Protein AF-A0A937BB38-F1 (afdb_monomer_lite)

Foldseek 3Di:
DPLDKWKWWADVVVTDIWTFPDWDDPDPVDIDTHTDCPPPDFAFTKIWIAHSVRDIDIDGSPDGDHPDKDFDKDKDKDWPDFDPPDQFDKTKIKIKMWGQMQDKDFFWKKKKAFPQFWFKAQDPVCSVVVVGGNIDIDTDDQPPDDPRIQHNGGMDMGMMITTRDDPGDIDMDTD

Structure (mmCIF, N/CA/C/O backbone):
data_AF-A0A937BB38-F1
#
_entry.id   AF-A0A937BB38-F1
#
loop_
_atom_site.group_PDB
_atom_site.id
_atom_site.type_symbol
_atom_site.label_atom_id
_atom_site.label_alt_id
_atom_site.label_comp_id
_atom_site.label_asym_id
_atom_site.label_entity_id
_atom_site.label_seq_id
_atom_site.pdbx_PDB_ins_code
_atom_site.Cartn_x
_atom_site.Cartn_y
_atom_site.Cartn_z
_atom_site.occupancy
_atom_site.B_iso_or_equiv
_atom_site.auth_seq_id
_atom_site.auth_comp_id
_atom_site.auth_asym_id
_atom_site.auth_atom_id
_atom_site.pdbx_PDB_model_num
ATOM 1 N N . MET A 1 1 ? -16.062 25.984 21.891 1.00 43.47 1 MET A N 1
ATOM 2 C CA . MET A 1 1 ? -16.572 24.619 21.664 1.00 43.47 1 MET A CA 1
ATOM 3 C C . MET A 1 1 ? -15.852 24.127 20.432 1.00 43.47 1 MET A C 1
ATOM 5 O O . MET A 1 1 ? -15.919 24.821 19.424 1.00 43.47 1 MET A O 1
ATOM 9 N N . ASP A 1 2 ? -15.063 23.063 20.556 1.00 46.78 2 ASP A N 1
ATOM 10 C CA . ASP A 1 2 ? -14.335 22.497 19.417 1.00 46.78 2 ASP A CA 1
ATOM 11 C C . ASP A 1 2 ? -15.352 21.964 18.415 1.00 46.78 2 ASP A C 1
ATOM 13 O O . ASP A 1 2 ? -16.046 20.989 18.683 1.00 46.78 2 ASP A O 1
ATOM 17 N N . ASN A 1 3 ? -15.466 22.651 17.284 1.00 53.75 3 ASN A N 1
ATOM 18 C CA . ASN A 1 3 ? -16.461 22.405 16.246 1.00 53.75 3 ASN A CA 1
ATOM 19 C C . ASN A 1 3 ? -15.936 21.395 15.211 1.00 53.75 3 ASN A C 1
ATOM 21 O O . ASN A 1 3 ? -16.154 21.548 14.011 1.00 53.75 3 ASN A O 1
ATOM 25 N N . THR A 1 4 ? -15.155 20.421 15.674 1.00 65.25 4 THR A N 1
ATOM 26 C CA . THR A 1 4 ? -14.372 19.528 14.819 1.00 65.25 4 THR A CA 1
ATOM 27 C C . THR A 1 4 ? -15.018 18.157 14.809 1.00 65.25 4 THR A C 1
ATOM 29 O O . THR A 1 4 ? -15.308 17.609 15.873 1.00 65.25 4 THR A O 1
ATOM 32 N N . GLU A 1 5 ? -15.230 17.603 13.619 1.00 74.25 5 GLU A N 1
ATOM 33 C CA . GLU A 1 5 ? -15.645 16.212 13.464 1.00 74.25 5 GLU A CA 1
ATOM 34 C C . GLU A 1 5 ? -14.581 15.291 14.069 1.00 74.25 5 GLU A C 1
ATOM 36 O O . GLU A 1 5 ? -13.379 15.525 13.915 1.00 74.25 5 GLU A O 1
ATOM 41 N N . ARG A 1 6 ? -15.016 14.271 14.808 1.00 84.75 6 ARG A N 1
ATOM 42 C CA . ARG A 1 6 ? -14.120 13.327 15.483 1.00 84.75 6 ARG A CA 1
ATOM 43 C C . ARG A 1 6 ? -14.592 11.908 15.236 1.00 84.75 6 ARG A C 1
ATOM 45 O O . ARG A 1 6 ? -15.772 11.603 15.391 1.00 84.75 6 ARG A O 1
ATOM 52 N N . PHE A 1 7 ? -13.643 11.041 14.919 1.00 88.94 7 PHE A N 1
ATOM 53 C CA . PHE A 1 7 ? -13.845 9.602 14.836 1.00 88.94 7 PHE A CA 1
ATOM 54 C C . PHE A 1 7 ? -13.103 8.954 15.999 1.00 88.94 7 PHE A C 1
ATOM 56 O O . PHE A 1 7 ? -11.968 9.337 16.297 1.00 88.94 7 PHE A O 1
ATOM 63 N N . ARG A 1 8 ? -13.744 8.004 16.679 1.00 91.19 8 ARG A N 1
ATOM 64 C CA . ARG A 1 8 ? -13.131 7.279 17.794 1.00 91.19 8 ARG A CA 1
ATOM 65 C C . ARG A 1 8 ? -13.536 5.812 17.823 1.00 91.19 8 ARG A C 1
ATOM 67 O O . ARG A 1 8 ? -14.679 5.472 17.522 1.00 91.19 8 ARG A O 1
ATOM 74 N N . LEU A 1 9 ? -12.604 4.969 18.246 1.00 90.44 9 LEU A N 1
ATOM 75 C CA . LEU A 1 9 ? -12.871 3.608 18.692 1.00 90.44 9 LEU A CA 1
ATOM 76 C C . LEU A 1 9 ? -13.196 3.643 20.184 1.00 90.44 9 LEU A C 1
ATOM 78 O O . LEU A 1 9 ? -12.488 4.293 20.956 1.00 90.44 9 LEU A O 1
ATOM 82 N N . ARG A 1 10 ? -14.261 2.955 20.594 1.00 90.62 10 ARG A N 1
ATOM 83 C CA . ARG A 1 10 ? -14.717 2.912 21.985 1.00 90.62 10 ARG A CA 1
ATOM 84 C C . ARG A 1 10 ? -15.025 1.490 22.429 1.00 90.62 10 ARG A C 1
ATOM 86 O O . ARG A 1 10 ? -15.700 0.741 21.733 1.00 90.62 10 ARG A O 1
ATOM 93 N N . GLN A 1 11 ? -14.612 1.157 23.641 1.00 87.38 11 GLN A N 1
ATOM 94 C CA . GLN A 1 11 ? -15.056 -0.024 24.371 1.00 87.38 11 GLN A CA 1
ATOM 95 C C . GLN A 1 11 ? -15.575 0.416 25.738 1.00 87.38 11 GLN A C 1
ATOM 97 O O . GLN A 1 11 ? -15.036 1.341 26.337 1.00 87.38 11 GLN A O 1
ATOM 102 N N . ASN A 1 12 ? -16.645 -0.215 26.225 1.00 80.56 12 ASN A N 1
ATOM 103 C CA . ASN A 1 12 ? -17.271 0.170 27.495 1.00 80.56 12 ASN A CA 1
ATOM 104 C C . ASN A 1 12 ? -16.782 -0.650 28.696 1.00 80.56 12 ASN A C 1
ATOM 106 O O . ASN A 1 12 ? -17.014 -0.247 29.834 1.00 80.56 12 ASN A O 1
ATOM 110 N N . ASN A 1 13 ? -16.154 -1.804 28.466 1.00 76.56 13 ASN A N 1
ATOM 111 C CA . ASN A 1 13 ? -15.680 -2.684 29.529 1.00 76.56 13 ASN A CA 1
ATOM 112 C C . ASN A 1 13 ? -14.491 -3.549 29.054 1.00 76.56 13 ASN A C 1
ATOM 114 O O . ASN A 1 13 ? -14.739 -4.565 28.408 1.00 76.56 13 ASN A O 1
ATOM 118 N N . PRO A 1 14 ? -13.233 -3.187 29.372 1.00 80.69 14 PRO A N 1
ATOM 119 C CA . PRO A 1 14 ? -12.815 -1.963 30.065 1.00 80.69 14 PRO A CA 1
ATOM 120 C C . PRO A 1 14 ? -13.163 -0.696 29.263 1.00 80.69 14 PRO A C 1
ATOM 122 O O . PRO A 1 14 ? -13.355 -0.759 28.050 1.00 80.69 14 PRO A O 1
ATOM 125 N N . TRP A 1 15 ? -13.282 0.457 29.935 1.00 83.69 15 TRP A N 1
ATOM 126 C CA . TRP A 1 15 ? -13.473 1.726 29.226 1.00 83.69 15 TRP A CA 1
ATOM 127 C C . TRP A 1 15 ? -12.192 2.086 28.474 1.00 83.69 15 TRP A C 1
ATOM 129 O O . TRP A 1 15 ? -11.174 2.397 29.096 1.00 83.69 15 TRP A O 1
ATOM 139 N N . VAL A 1 16 ? -12.255 2.046 27.147 1.00 86.44 16 VAL A N 1
ATOM 140 C CA . VAL A 1 16 ? -11.153 2.400 26.250 1.00 86.44 16 VAL A CA 1
ATOM 141 C C . VAL A 1 16 ? -11.694 3.344 25.192 1.00 86.44 16 VAL A C 1
ATOM 143 O O . VAL A 1 16 ? -12.745 3.091 24.608 1.00 86.44 16 VAL A O 1
ATOM 146 N N . GLU A 1 17 ? -10.970 4.429 24.943 1.00 88.88 17 GLU A N 1
ATOM 147 C CA . GLU A 1 17 ? -11.262 5.383 23.879 1.00 88.88 17 GLU A CA 1
ATOM 148 C C . GLU A 1 17 ? -9.974 5.667 23.106 1.00 88.88 17 GLU A C 1
ATOM 150 O O . GLU A 1 17 ? -8.963 6.049 23.698 1.00 88.88 17 GLU A O 1
ATOM 155 N N . ARG A 1 18 ? -10.016 5.494 21.783 1.00 91.00 18 ARG A N 1
ATOM 156 C CA . ARG A 1 18 ? -8.930 5.862 20.873 1.00 91.00 18 ARG A CA 1
ATOM 157 C C . ARG A 1 18 ? -9.472 6.807 19.813 1.00 91.00 18 ARG A C 1
ATOM 159 O O . ARG A 1 18 ? -10.348 6.436 19.040 1.00 91.00 18 ARG A O 1
ATOM 166 N N . ILE A 1 19 ? -8.967 8.035 19.793 1.00 90.25 19 ILE A N 1
ATOM 167 C CA . ILE A 1 19 ? -9.325 9.040 18.785 1.00 90.25 19 ILE A CA 1
ATOM 168 C C . ILE A 1 19 ? -8.483 8.786 17.531 1.00 90.25 19 ILE A C 1
ATOM 170 O O . ILE A 1 19 ? -7.329 8.378 17.648 1.00 90.25 19 ILE A O 1
ATOM 174 N N . ALA A 1 20 ? -9.060 9.016 16.351 1.00 89.25 20 ALA A N 1
ATOM 175 C CA . ALA A 1 20 ? -8.328 8.951 15.091 1.00 89.25 20 ALA A CA 1
ATOM 176 C C . ALA A 1 20 ? -7.153 9.940 15.095 1.00 89.25 20 ALA A C 1
ATOM 178 O O . ALA A 1 20 ? -7.322 11.111 15.444 1.00 89.25 20 ALA A O 1
ATOM 179 N N . GLU A 1 21 ? -5.977 9.469 14.693 1.00 87.25 21 GLU A N 1
ATOM 180 C CA . GLU A 1 21 ? -4.773 10.289 14.557 1.00 87.25 21 GLU A CA 1
ATOM 181 C C . GLU A 1 21 ? -4.857 11.172 13.310 1.00 87.25 21 GLU A C 1
ATOM 183 O O . GLU A 1 21 ? -4.502 12.351 13.341 1.00 87.25 21 GLU A O 1
ATOM 188 N N . GLN A 1 22 ? -5.378 10.612 12.217 1.00 83.69 22 GLN A N 1
ATOM 189 C CA . GLN A 1 22 ? -5.527 11.307 10.945 1.00 83.69 22 GLN A CA 1
ATOM 190 C C . GLN A 1 22 ? -6.940 11.123 10.405 1.00 83.69 22 GLN A C 1
ATOM 192 O O . GLN A 1 22 ? -7.501 10.029 10.452 1.00 83.69 22 GLN A O 1
ATOM 197 N N . VAL A 1 23 ? -7.521 12.204 9.882 1.00 85.75 23 VAL A N 1
ATOM 198 C CA . VAL A 1 23 ? -8.850 12.196 9.265 1.00 85.75 23 VAL A CA 1
ATOM 199 C C . VAL A 1 23 ? -8.771 12.908 7.921 1.00 85.75 23 VAL A C 1
ATOM 201 O O . VAL A 1 23 ? -8.484 14.103 7.857 1.00 85.75 23 VAL A O 1
ATOM 204 N N . PHE A 1 24 ? -9.052 12.175 6.846 1.00 83.12 24 PHE A N 1
ATOM 205 C CA . PHE A 1 24 ? -9.101 12.689 5.483 1.00 83.12 24 PHE A CA 1
ATOM 206 C C . PHE A 1 24 ? -10.540 12.676 4.976 1.00 83.12 24 PHE A C 1
ATOM 208 O O . PHE A 1 24 ? -11.097 11.622 4.662 1.00 83.12 24 PHE A O 1
ATOM 215 N N . VAL A 1 25 ? -11.137 13.861 4.868 1.00 82.69 25 VAL A N 1
ATOM 216 C CA . VAL A 1 25 ? -12.458 14.051 4.259 1.00 82.69 25 VAL A CA 1
ATOM 217 C C . VAL A 1 25 ? -12.264 14.293 2.766 1.00 82.69 25 VAL A C 1
ATOM 219 O O . VAL A 1 25 ? -11.747 15.334 2.365 1.00 82.69 25 VAL A O 1
ATOM 222 N N . PHE A 1 26 ? -12.659 13.327 1.938 1.00 77.56 26 PHE A N 1
ATOM 223 C CA . PHE A 1 26 ? -12.536 13.435 0.481 1.00 77.56 26 PHE A CA 1
ATOM 224 C C . PHE A 1 26 ? -13.764 14.094 -0.148 1.00 77.56 26 PHE A C 1
ATOM 226 O O . PHE A 1 26 ? -13.637 14.905 -1.064 1.00 77.56 26 PHE A O 1
ATOM 233 N N . ASN A 1 27 ? -14.961 13.730 0.317 1.00 80.25 27 ASN A N 1
ATOM 234 C CA . ASN A 1 27 ? -16.233 14.314 -0.106 1.00 80.25 27 ASN A CA 1
ATOM 235 C C . ASN A 1 27 ? -17.319 14.056 0.955 1.00 80.25 27 ASN A C 1
ATOM 237 O O . ASN A 1 27 ? -17.063 13.399 1.960 1.00 80.25 27 ASN A O 1
ATOM 241 N N . GLU A 1 28 ? -18.543 14.535 0.713 1.00 79.56 28 GLU A N 1
ATOM 242 C CA . GLU A 1 28 ? -19.687 14.390 1.634 1.00 79.56 28 GLU A CA 1
ATOM 243 C C . GLU A 1 28 ? -20.067 12.928 1.955 1.00 79.56 28 GLU A C 1
ATOM 245 O O . GLU A 1 28 ? -20.775 12.679 2.927 1.00 79.56 28 GLU A O 1
ATOM 250 N N . ASN A 1 29 ? -19.588 11.961 1.164 1.00 83.31 29 ASN A N 1
ATOM 251 C CA . ASN A 1 29 ? -19.894 10.536 1.289 1.00 83.31 29 ASN A CA 1
ATOM 252 C C . ASN A 1 29 ? -18.677 9.670 1.662 1.00 83.31 29 ASN A C 1
ATOM 254 O O . ASN A 1 29 ? -18.836 8.459 1.817 1.00 83.31 29 ASN A O 1
ATOM 258 N N . LEU A 1 30 ? -17.468 10.238 1.764 1.00 81.62 30 LEU A N 1
ATOM 259 C CA . LEU A 1 30 ? -16.236 9.474 1.963 1.00 81.62 30 LEU A CA 1
ATOM 260 C C . LEU A 1 30 ? -15.282 10.188 2.919 1.00 81.62 30 LEU A C 1
ATOM 262 O O . LEU A 1 30 ? -14.746 11.259 2.615 1.00 81.62 30 LEU A O 1
ATOM 266 N N . VAL A 1 31 ? -15.021 9.522 4.041 1.00 84.38 31 VAL A N 1
ATOM 267 C CA . VAL A 1 31 ? -14.030 9.923 5.037 1.00 84.38 31 VAL A CA 1
ATOM 268 C C . VAL A 1 31 ? -13.161 8.721 5.376 1.00 84.38 31 VAL A C 1
ATOM 270 O O . VAL A 1 31 ? -13.681 7.632 5.616 1.00 84.38 31 VAL A O 1
ATOM 273 N N . TYR A 1 32 ? -11.849 8.932 5.422 1.00 84.69 32 TYR A N 1
ATOM 274 C CA . TYR A 1 32 ? -10.903 7.982 5.996 1.00 84.69 32 TYR A CA 1
ATOM 275 C C . TYR A 1 32 ? -10.460 8.484 7.363 1.00 84.69 32 TYR A C 1
ATOM 277 O O . TYR A 1 32 ? -10.103 9.652 7.506 1.00 84.69 32 TYR A O 1
ATOM 285 N N . ALA A 1 33 ? -10.486 7.600 8.352 1.00 88.19 33 ALA A N 1
ATOM 286 C CA . ALA A 1 33 ? -9.968 7.851 9.684 1.00 88.19 33 ALA A CA 1
ATOM 287 C C . ALA A 1 33 ? -8.929 6.774 10.002 1.00 88.19 33 ALA A C 1
ATOM 289 O O . ALA A 1 33 ? -9.243 5.585 9.943 1.00 88.19 33 ALA A O 1
ATOM 290 N N . THR A 1 34 ? -7.712 7.203 10.316 1.00 87.50 34 THR A N 1
ATOM 291 C CA . THR A 1 34 ? -6.600 6.331 10.697 1.00 87.50 34 THR A CA 1
ATOM 292 C C . THR A 1 34 ? -6.458 6.358 12.210 1.00 87.50 34 THR A C 1
ATOM 294 O O . THR A 1 34 ? -6.454 7.432 12.818 1.00 87.50 34 THR A O 1
ATOM 297 N N . PHE A 1 35 ? -6.357 5.183 12.822 1.00 87.62 35 PHE A N 1
ATOM 298 C CA . PHE A 1 35 ? -6.196 5.020 14.261 1.00 87.62 35 PHE A CA 1
ATOM 299 C C . PHE A 1 35 ? -4.863 4.340 14.538 1.00 87.62 35 PHE A C 1
ATOM 301 O O . PHE A 1 35 ? -4.602 3.282 13.975 1.00 87.62 35 PHE A O 1
ATOM 308 N N . ASP A 1 36 ? -4.074 4.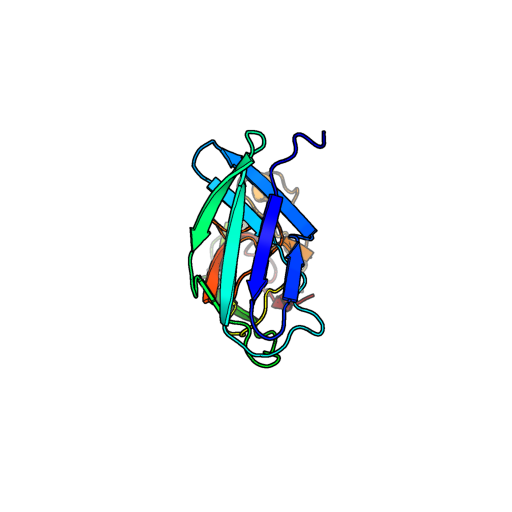902 15.449 1.00 86.31 36 ASP A N 1
ATOM 309 C CA . ASP A 1 36 ? -2.950 4.182 16.036 1.00 86.31 36 ASP A CA 1
ATOM 310 C C . ASP A 1 36 ? -3.487 3.137 17.028 1.00 86.31 36 ASP A C 1
ATOM 312 O O . ASP A 1 36 ? -4.107 3.468 18.050 1.00 86.31 36 ASP A O 1
ATOM 316 N N . LEU A 1 37 ? -3.289 1.866 16.681 1.00 85.44 37 LEU A N 1
ATOM 317 C CA . LEU A 1 37 ? -3.725 0.713 17.468 1.00 85.44 37 LEU A CA 1
ATOM 318 C C . LEU A 1 37 ? -2.632 0.192 18.404 1.00 85.44 37 LEU A C 1
ATOM 320 O O . LEU A 1 37 ? -2.851 -0.812 19.084 1.00 85.44 37 LEU A O 1
ATOM 324 N N . THR A 1 38 ? -1.479 0.862 18.474 1.00 81.75 38 THR A N 1
ATOM 325 C CA . THR A 1 38 ? -0.388 0.473 19.369 1.00 81.75 38 THR A CA 1
ATOM 326 C C . THR A 1 38 ? -0.897 0.377 20.812 1.00 81.75 38 THR A C 1
ATOM 328 O O . THR A 1 38 ? -1.656 1.227 21.298 1.00 81.75 38 THR A O 1
ATOM 331 N N . ASP A 1 39 ? -0.522 -0.715 21.483 1.00 82.31 39 ASP A N 1
ATOM 332 C CA . ASP A 1 39 ? -0.930 -1.071 22.849 1.00 82.31 39 ASP A CA 1
ATOM 333 C C . ASP A 1 39 ? -2.450 -1.228 23.074 1.00 82.31 39 ASP A C 1
ATOM 335 O O . ASP A 1 39 ? -2.910 -1.277 24.220 1.00 82.31 39 ASP A O 1
ATOM 339 N N . MET A 1 40 ? -3.265 -1.311 22.015 1.00 85.81 40 MET A N 1
ATOM 340 C CA . MET A 1 40 ? -4.681 -1.655 22.160 1.00 85.81 40 MET A CA 1
ATOM 341 C C . MET A 1 40 ? -4.853 -3.156 22.395 1.00 85.81 40 MET A C 1
ATOM 343 O O . MET A 1 40 ? -4.163 -3.989 21.814 1.00 85.81 40 MET A O 1
ATOM 347 N N . ALA A 1 41 ? -5.798 -3.510 23.267 1.00 86.94 41 ALA A N 1
ATOM 348 C CA . ALA A 1 41 ? -6.112 -4.906 23.525 1.00 86.94 41 ALA A CA 1
ATOM 349 C C . ALA A 1 41 ? -6.765 -5.550 22.291 1.00 86.94 41 ALA A C 1
ATOM 351 O O . ALA A 1 41 ? -7.544 -4.918 21.578 1.00 86.94 41 ALA A O 1
ATOM 352 N N . VAL A 1 42 ? -6.471 -6.830 22.072 1.00 88.00 42 VAL A N 1
ATOM 353 C CA . VAL A 1 42 ? -7.109 -7.647 21.034 1.00 88.00 42 VAL A CA 1
ATOM 354 C C . VAL A 1 42 ? -8.563 -7.891 21.424 1.00 88.00 42 VAL A C 1
ATOM 356 O O . VAL A 1 42 ? -8.871 -8.792 22.205 1.00 88.00 42 VAL A O 1
ATOM 359 N N . ASP A 1 43 ? -9.455 -7.045 20.921 1.00 89.31 43 ASP A N 1
ATOM 360 C CA . ASP A 1 43 ? -10.887 -7.120 21.184 1.00 89.31 43 ASP A CA 1
ATOM 361 C C . ASP A 1 43 ? -11.699 -6.379 20.108 1.00 89.31 43 ASP A C 1
ATOM 363 O O . ASP A 1 43 ? -11.174 -5.821 19.139 1.00 89.31 43 ASP A O 1
ATOM 367 N N . THR A 1 44 ? -13.016 -6.391 20.271 1.00 88.94 44 THR A N 1
ATOM 368 C CA . THR A 1 44 ? -13.971 -5.693 19.421 1.00 88.94 44 THR A CA 1
ATOM 369 C C . THR A 1 44 ? -14.328 -4.334 20.022 1.00 88.94 44 THR A C 1
ATOM 371 O O . THR A 1 44 ? -14.683 -4.216 21.195 1.00 88.94 44 THR A O 1
ATOM 374 N N . TYR A 1 45 ? -14.275 -3.303 19.186 1.00 90.00 45 TYR A N 1
ATOM 375 C CA . TYR A 1 45 ? -14.529 -1.911 19.526 1.00 90.00 45 TYR A CA 1
ATOM 376 C C . TYR A 1 45 ? -15.728 -1.380 18.732 1.00 90.00 45 TYR A C 1
ATOM 378 O O . TYR A 1 45 ? -15.960 -1.741 17.574 1.00 90.00 45 TYR A O 1
ATOM 386 N N . ALA A 1 46 ? -16.500 -0.496 19.357 1.00 90.94 46 ALA A N 1
ATOM 387 C CA . ALA A 1 46 ? -17.495 0.317 18.676 1.00 90.94 46 ALA A CA 1
ATOM 388 C C . ALA A 1 46 ? -16.804 1.470 17.937 1.00 90.94 46 ALA A C 1
ATOM 390 O O . ALA A 1 46 ? -15.817 2.021 18.425 1.00 90.94 46 ALA A O 1
ATOM 391 N N . ILE A 1 47 ? -17.341 1.848 16.779 1.00 91.06 47 ILE A N 1
ATOM 392 C CA . ILE A 1 47 ? -16.898 3.032 16.039 1.00 91.06 47 ILE A CA 1
ATOM 393 C C . ILE A 1 47 ? -17.921 4.136 16.287 1.00 91.06 47 ILE A C 1
ATOM 395 O O . ILE A 1 47 ? -19.086 3.989 15.913 1.00 91.06 47 ILE A O 1
ATOM 399 N N . ASP A 1 48 ? -17.479 5.244 16.878 1.00 90.62 48 ASP A N 1
ATOM 400 C CA . ASP A 1 48 ? -18.287 6.451 17.004 1.00 90.62 48 ASP A CA 1
ATOM 401 C C . ASP A 1 48 ? -17.792 7.503 15.996 1.00 90.62 48 ASP A C 1
ATOM 403 O O . ASP A 1 48 ? -16.613 7.871 15.978 1.00 90.62 48 ASP A O 1
ATOM 407 N N . ALA A 1 49 ? -18.711 8.030 15.190 1.00 88.19 49 ALA A N 1
ATOM 408 C CA . ALA A 1 49 ? -18.506 9.204 14.351 1.00 88.19 49 ALA A CA 1
ATOM 409 C C . ALA A 1 49 ? -19.299 10.375 14.939 1.00 88.19 49 ALA A C 1
ATOM 411 O O . ALA A 1 49 ? -20.531 10.340 14.980 1.00 88.19 49 ALA A O 1
ATOM 412 N N . VAL A 1 50 ? -18.596 11.405 15.406 1.00 86.62 50 VAL A N 1
ATOM 413 C CA . VAL A 1 50 ? -19.178 12.596 16.030 1.00 86.62 50 VAL A CA 1
ATOM 414 C C . VAL A 1 50 ? -19.047 13.765 15.064 1.00 86.62 50 VAL A C 1
ATOM 416 O O . VAL A 1 50 ? -17.937 14.180 14.728 1.00 86.62 50 VAL A O 1
ATOM 419 N N . LYS A 1 51 ? -20.181 14.303 14.617 1.00 80.00 51 LYS A N 1
ATOM 420 C CA . LYS A 1 51 ? -20.223 15.502 13.775 1.00 80.00 51 LYS A CA 1
ATOM 421 C C . LYS A 1 51 ? -20.037 16.769 14.607 1.00 80.00 51 LYS A C 1
ATOM 423 O O . LYS A 1 51 ? -20.255 16.779 15.818 1.00 80.00 51 LYS A O 1
ATOM 428 N N . ALA A 1 52 ? -19.695 17.870 13.938 1.00 75.94 52 ALA A N 1
ATOM 429 C CA . ALA A 1 52 ? -19.538 19.180 14.575 1.00 75.94 52 ALA A CA 1
ATOM 430 C C . ALA A 1 52 ? -20.819 19.673 15.284 1.00 75.94 52 ALA A C 1
ATOM 432 O O . ALA A 1 52 ? -20.744 20.395 16.274 1.00 75.94 52 ALA A O 1
ATOM 433 N N . ASP A 1 53 ? -21.998 19.244 14.823 1.00 78.69 53 ASP A N 1
ATOM 434 C CA . ASP A 1 53 ? -23.297 19.537 15.446 1.00 78.69 53 ASP A CA 1
ATOM 435 C C . ASP A 1 53 ? -23.609 18.659 16.676 1.00 78.69 53 ASP A C 1
ATOM 437 O O . ASP A 1 53 ? -24.712 18.717 17.217 1.00 78.69 53 ASP A O 1
ATOM 441 N N . SER A 1 54 ? -22.636 17.866 17.143 1.00 77.44 54 SER A N 1
ATOM 442 C CA . SER A 1 54 ? -22.759 16.894 18.238 1.00 77.44 54 SER A CA 1
ATOM 443 C C . SER A 1 54 ? -23.694 15.714 17.955 1.00 77.44 54 SER A C 1
ATOM 445 O O . SER A 1 54 ? -23.979 14.929 18.863 1.00 77.44 54 SER A O 1
ATOM 447 N N . THR A 1 55 ? -24.157 15.538 16.713 1.00 83.44 55 THR A N 1
ATOM 448 C CA . THR A 1 55 ? -24.829 14.296 16.324 1.00 83.44 55 THR A CA 1
ATOM 449 C C . THR A 1 55 ? -23.813 13.161 16.230 1.00 83.44 55 THR A C 1
ATOM 451 O O . THR A 1 55 ? -22.663 13.357 15.830 1.00 83.44 55 THR A O 1
ATOM 454 N N . MET A 1 56 ? -24.230 11.962 16.645 1.00 84.06 56 MET A N 1
ATOM 455 C CA . MET A 1 56 ? -23.363 10.787 16.704 1.00 84.06 56 MET A CA 1
ATOM 456 C C . MET A 1 56 ? -23.949 9.645 15.881 1.00 84.06 56 MET A C 1
ATOM 458 O O . MET A 1 56 ? -25.112 9.281 16.056 1.00 84.06 56 MET A O 1
ATOM 462 N N . GLY A 1 57 ? -23.128 9.068 15.009 1.00 86.38 57 GLY A N 1
ATOM 463 C CA . GLY A 1 57 ? -23.353 7.748 14.432 1.00 86.38 57 GLY A CA 1
ATOM 464 C C . GLY A 1 57 ? -22.531 6.728 15.208 1.00 86.38 57 GLY A C 1
ATOM 465 O O . GLY A 1 57 ? -21.340 6.947 15.415 1.00 86.38 57 GLY A O 1
ATOM 466 N N . ILE A 1 58 ? -23.156 5.639 15.651 1.00 88.38 58 ILE A N 1
ATOM 467 C CA . ILE A 1 58 ? -22.480 4.570 16.391 1.00 88.38 58 ILE A CA 1
ATOM 468 C C . ILE A 1 58 ? -22.661 3.271 15.620 1.00 88.38 58 ILE A C 1
ATOM 470 O O . ILE A 1 58 ? -23.783 2.901 15.268 1.00 88.38 58 ILE A O 1
ATOM 474 N N . ILE A 1 59 ? -21.553 2.577 15.389 1.00 88.75 59 ILE A N 1
ATOM 475 C CA . ILE A 1 59 ? -21.542 1.207 14.892 1.00 88.75 59 ILE A CA 1
ATOM 476 C C . ILE A 1 59 ? -21.015 0.328 16.022 1.00 88.75 59 ILE A C 1
ATOM 478 O O . ILE A 1 59 ? -19.811 0.272 16.282 1.00 88.75 59 ILE A O 1
ATOM 482 N N . GLU A 1 60 ? -21.936 -0.341 16.711 1.00 87.62 60 GLU A N 1
ATOM 483 C CA . GLU A 1 60 ? -21.598 -1.324 17.739 1.00 87.62 60 GLU A CA 1
ATOM 484 C C . GLU A 1 60 ? -20.872 -2.513 17.103 1.00 87.62 60 GLU A C 1
ATOM 486 O O . GLU A 1 60 ? -21.285 -3.012 16.055 1.00 87.62 60 GLU A O 1
ATOM 491 N N . ASN A 1 61 ? -19.789 -2.966 17.740 1.00 84.94 61 ASN A N 1
ATOM 492 C CA . ASN A 1 61 ? -18.914 -4.026 17.228 1.00 84.94 61 ASN A CA 1
ATOM 493 C C . ASN A 1 61 ? -18.402 -3.789 15.791 1.00 84.94 61 ASN A C 1
ATOM 495 O O . ASN A 1 61 ? -18.232 -4.734 15.020 1.00 84.94 61 ASN A O 1
ATOM 499 N N . GLY A 1 62 ? -18.196 -2.523 15.416 1.00 84.94 62 GLY A N 1
ATOM 500 C CA . GLY A 1 62 ? -17.806 -2.134 14.059 1.00 84.94 62 GLY A CA 1
ATOM 501 C C . GLY A 1 62 ? -16.339 -2.390 13.716 1.00 84.94 62 GLY A C 1
ATOM 502 O O . GLY A 1 62 ? -15.998 -2.423 12.536 1.00 84.94 62 GLY A O 1
ATOM 503 N N . PHE A 1 63 ? -15.474 -2.568 14.716 1.00 87.56 63 PHE A N 1
ATOM 504 C CA . PHE A 1 63 ? -14.036 -2.733 14.526 1.00 87.56 63 PHE A CA 1
ATOM 505 C C . PHE A 1 63 ? -13.489 -3.859 15.398 1.00 87.56 63 PHE A C 1
ATOM 507 O O . PHE A 1 63 ? -13.928 -4.024 16.532 1.00 87.56 63 PHE A O 1
ATOM 514 N N . ARG A 1 64 ? -12.506 -4.615 14.906 1.00 88.31 64 ARG A N 1
ATOM 515 C CA . ARG A 1 64 ? -11.832 -5.656 15.687 1.00 88.31 64 ARG A CA 1
ATOM 516 C C . ARG A 1 64 ? -10.326 -5.475 15.594 1.00 88.31 64 ARG A C 1
ATOM 518 O O . ARG A 1 64 ? -9.778 -5.553 14.499 1.00 88.31 64 ARG A O 1
ATOM 525 N N . VAL A 1 65 ? -9.688 -5.290 16.743 1.00 86.25 65 VAL A N 1
ATOM 526 C CA . VAL A 1 65 ? -8.234 -5.369 16.882 1.00 86.25 65 VAL A CA 1
ATOM 527 C C . VAL A 1 65 ? -7.866 -6.849 16.954 1.00 86.25 65 VAL A C 1
ATOM 529 O O . VAL A 1 65 ? -8.502 -7.615 17.679 1.00 86.25 65 VAL A O 1
ATOM 532 N N . ILE A 1 66 ? -6.882 -7.259 16.163 1.00 85.19 66 ILE A N 1
ATOM 533 C CA . ILE A 1 66 ? -6.328 -8.617 16.137 1.00 85.19 66 ILE A CA 1
ATOM 534 C C . ILE A 1 66 ? -4.887 -8.587 16.658 1.00 85.19 66 ILE A C 1
ATOM 536 O O . ILE A 1 66 ? -4.330 -7.508 16.847 1.00 85.19 66 ILE A O 1
ATOM 540 N N . GLU A 1 67 ? -4.311 -9.757 16.947 1.00 81.62 67 GLU A N 1
ATOM 541 C CA . GLU A 1 67 ? -2.890 -9.854 17.306 1.00 81.62 67 GLU A CA 1
ATOM 542 C C . GLU A 1 67 ? -1.997 -9.271 16.202 1.00 81.62 67 GLU A C 1
ATOM 544 O O . GLU A 1 67 ? -2.413 -9.176 15.046 1.00 81.62 67 GLU A O 1
ATOM 549 N N . GLU A 1 68 ? -0.780 -8.875 16.584 1.00 71.81 68 GLU A N 1
ATOM 550 C CA . GLU A 1 68 ? 0.211 -8.286 15.682 1.00 71.81 68 GLU A CA 1
ATOM 551 C C . GLU A 1 68 ? 0.389 -9.158 14.432 1.00 71.81 68 GLU A C 1
ATOM 553 O O . GLU A 1 68 ? 0.736 -10.341 14.504 1.00 71.81 68 GLU A O 1
ATOM 558 N N . GLY A 1 69 ? 0.080 -8.559 13.284 1.00 73.31 69 GLY A N 1
ATOM 559 C CA . GLY A 1 69 ? 0.224 -9.175 11.978 1.00 73.31 69 GLY A CA 1
ATOM 560 C C . GLY A 1 69 ? 1.628 -8.987 11.412 1.00 73.31 69 GLY A C 1
ATOM 561 O O . GLY A 1 69 ? 2.428 -8.214 11.930 1.00 73.31 69 GLY A O 1
ATOM 562 N N . ASN A 1 70 ? 1.919 -9.666 10.305 1.00 80.19 70 ASN A N 1
ATOM 563 C CA . ASN A 1 70 ? 3.152 -9.435 9.555 1.00 80.19 70 ASN A CA 1
ATOM 564 C C . ASN A 1 70 ? 2.877 -8.561 8.332 1.00 80.19 70 ASN A C 1
ATOM 566 O O . ASN A 1 70 ? 1.860 -8.741 7.655 1.00 80.19 70 ASN A O 1
ATOM 570 N N . GLU A 1 71 ? 3.811 -7.663 8.020 1.00 81.94 71 GLU A N 1
ATOM 571 C CA . GLU A 1 71 ? 3.871 -7.011 6.714 1.00 81.94 71 GLU A CA 1
ATOM 572 C C . GLU A 1 71 ? 4.254 -8.061 5.666 1.00 81.94 71 GLU A C 1
ATOM 574 O O . GLU A 1 71 ? 5.342 -8.639 5.716 1.00 81.94 71 GLU A O 1
ATOM 579 N N . GLU A 1 72 ? 3.371 -8.318 4.701 1.00 85.56 72 GLU A N 1
ATOM 580 C CA . GLU A 1 72 ? 3.678 -9.205 3.581 1.00 85.56 72 GLU A CA 1
ATOM 581 C C . GLU A 1 72 ? 3.209 -8.576 2.271 1.00 85.56 72 GLU A C 1
ATOM 583 O O . GLU A 1 72 ? 2.018 -8.499 1.972 1.00 85.56 72 GLU A O 1
ATOM 588 N N . LEU A 1 73 ? 4.171 -8.129 1.465 1.00 87.06 73 LEU A N 1
ATOM 589 C CA . LEU A 1 73 ? 3.914 -7.541 0.159 1.00 87.06 73 LEU A CA 1
ATOM 590 C C . LEU A 1 73 ? 4.377 -8.488 -0.941 1.00 87.06 73 LEU A C 1
ATOM 592 O O . LEU A 1 73 ? 5.570 -8.738 -1.115 1.00 87.06 73 LEU A O 1
ATOM 596 N N . GLN A 1 74 ? 3.426 -8.972 -1.729 1.00 89.25 74 GLN A N 1
ATOM 597 C CA . GLN A 1 74 ? 3.717 -9.792 -2.894 1.00 89.25 74 GLN A CA 1
ATOM 598 C C . GLN A 1 74 ? 3.733 -8.921 -4.144 1.00 89.25 74 GLN A C 1
ATOM 600 O O . GLN A 1 74 ? 2.770 -8.214 -4.445 1.00 89.25 74 GLN A O 1
ATOM 605 N N . ILE A 1 75 ? 4.832 -8.993 -4.894 1.00 89.25 75 ILE A N 1
ATOM 606 C CA . ILE A 1 75 ? 5.022 -8.252 -6.141 1.00 89.25 75 ILE A CA 1
ATOM 607 C C . ILE A 1 75 ? 5.308 -9.242 -7.253 1.00 89.25 75 ILE A C 1
ATOM 609 O O . ILE A 1 75 ? 6.224 -10.055 -7.166 1.00 89.25 75 ILE A O 1
ATOM 613 N N . ASN A 1 76 ? 4.552 -9.115 -8.336 1.00 87.88 76 ASN A N 1
ATOM 614 C CA . ASN A 1 76 ? 4.788 -9.844 -9.567 1.00 87.88 76 ASN A CA 1
ATOM 615 C C . ASN A 1 76 ? 5.002 -8.846 -10.699 1.00 87.88 76 ASN A C 1
ATOM 617 O O . ASN A 1 76 ? 4.192 -7.944 -10.908 1.00 87.88 76 ASN A O 1
ATOM 621 N N . ALA A 1 77 ? 6.091 -9.016 -11.442 1.00 85.06 77 ALA A N 1
ATOM 622 C CA . ALA A 1 77 ? 6.400 -8.200 -12.604 1.00 85.06 77 ALA A CA 1
ATOM 623 C C . ALA A 1 77 ? 6.318 -9.047 -13.872 1.00 85.06 77 ALA A C 1
ATOM 625 O O . ALA A 1 77 ? 6.972 -10.082 -14.002 1.00 85.06 77 ALA A O 1
ATOM 626 N N . PHE A 1 78 ? 5.529 -8.574 -14.827 1.00 83.19 78 PHE A N 1
ATOM 627 C CA . PHE A 1 78 ? 5.360 -9.181 -16.134 1.00 83.19 78 PHE A CA 1
ATOM 628 C C . PHE A 1 78 ? 5.944 -8.251 -17.189 1.00 83.19 78 PHE A C 1
ATOM 630 O O . PHE A 1 78 ? 5.425 -7.164 -17.446 1.00 83.19 78 PHE A O 1
ATOM 637 N N . ALA A 1 79 ? 7.023 -8.696 -17.827 1.00 74.12 79 ALA A N 1
ATOM 638 C CA . ALA A 1 79 ? 7.574 -8.050 -19.007 1.00 74.12 79 ALA A CA 1
ATOM 639 C C . ALA A 1 79 ? 7.284 -8.930 -20.235 1.00 74.12 79 ALA A C 1
ATOM 641 O O . ALA A 1 79 ? 7.580 -10.129 -20.205 1.00 74.12 79 ALA A O 1
ATOM 642 N N . PRO A 1 80 ? 6.709 -8.387 -21.323 1.00 66.81 80 PRO A N 1
ATOM 643 C CA . PRO A 1 80 ? 6.594 -9.123 -22.569 1.00 66.81 80 PRO A CA 1
ATOM 644 C C . PRO A 1 80 ? 7.999 -9.474 -23.065 1.00 66.81 80 PRO A C 1
ATOM 646 O O . PRO A 1 80 ? 8.915 -8.655 -22.990 1.00 66.81 80 PRO A O 1
ATOM 649 N N . GLY A 1 81 ? 8.168 -10.695 -23.577 1.00 58.00 81 GLY A N 1
ATOM 650 C CA . GLY A 1 81 ? 9.427 -11.123 -24.182 1.00 58.00 81 GLY A CA 1
ATOM 651 C C . GLY A 1 81 ? 9.857 -10.140 -25.270 1.00 58.00 81 GLY A C 1
ATOM 652 O O . GLY A 1 81 ? 9.061 -9.759 -26.130 1.00 58.00 81 GLY A O 1
ATOM 653 N N . ILE A 1 82 ? 11.109 -9.694 -25.211 1.00 59.19 82 ILE A N 1
ATOM 654 C CA . ILE A 1 82 ? 11.569 -8.602 -26.063 1.00 59.19 82 ILE A CA 1
ATOM 655 C C . ILE A 1 82 ? 11.990 -9.133 -27.424 1.00 59.19 82 ILE A C 1
ATOM 657 O O . ILE A 1 82 ? 12.883 -9.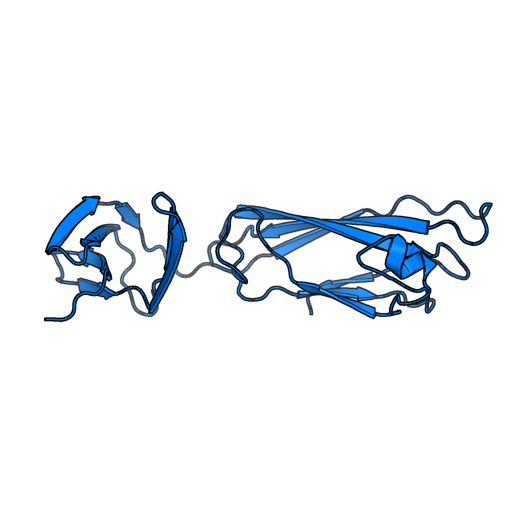970 -27.567 1.00 59.19 82 ILE A O 1
ATOM 661 N N . PHE A 1 83 ? 11.317 -8.627 -28.453 1.00 54.00 83 PHE A N 1
ATOM 662 C CA . PHE A 1 83 ? 11.585 -8.982 -29.832 1.00 54.00 83 PHE A CA 1
ATOM 663 C C . PHE A 1 83 ? 12.829 -8.229 -30.318 1.00 54.00 83 PHE A C 1
ATOM 665 O O . PHE A 1 83 ? 12.769 -7.041 -30.621 1.00 54.00 83 PHE A O 1
ATOM 672 N N . TRP A 1 84 ? 13.944 -8.948 -30.480 1.00 52.78 84 TRP A N 1
ATOM 673 C CA . TRP A 1 84 ? 15.228 -8.454 -31.018 1.00 52.78 84 TRP A CA 1
ATOM 674 C C . TRP A 1 84 ? 15.127 -7.687 -32.359 1.00 52.78 84 TRP A C 1
ATOM 676 O O . TRP A 1 84 ? 16.069 -7.031 -32.791 1.00 52.78 84 TRP A O 1
ATOM 686 N N . ARG A 1 85 ? 13.986 -7.766 -33.055 1.00 53.56 85 ARG A N 1
ATOM 687 C CA . ARG A 1 85 ? 13.802 -7.263 -34.424 1.00 53.56 85 ARG A CA 1
ATOM 688 C C . ARG A 1 85 ? 13.254 -5.833 -34.529 1.00 53.56 85 ARG A C 1
ATOM 690 O O . ARG A 1 85 ? 13.112 -5.357 -35.651 1.00 53.56 85 ARG A O 1
ATOM 697 N N . ALA A 1 86 ? 12.971 -5.145 -33.420 1.00 59.00 86 ALA A N 1
ATOM 698 C CA . ALA A 1 86 ? 12.469 -3.769 -33.441 1.00 59.00 86 ALA A CA 1
ATOM 699 C C . ALA A 1 86 ? 13.424 -2.810 -32.700 1.00 59.00 86 ALA A C 1
ATOM 701 O O . ALA A 1 86 ? 13.352 -2.683 -31.475 1.00 59.00 86 ALA A O 1
ATOM 702 N N . PRO A 1 87 ? 14.341 -2.119 -33.405 1.00 58.84 87 PRO A N 1
ATOM 703 C CA . PRO A 1 87 ? 15.167 -1.105 -32.769 1.00 58.84 87 PRO A CA 1
ATOM 704 C C . PRO A 1 87 ? 14.285 0.015 -32.207 1.00 58.84 87 PRO A C 1
ATOM 706 O O . PRO A 1 87 ? 13.450 0.562 -32.922 1.00 58.84 87 PRO A O 1
ATOM 709 N N . ARG A 1 88 ? 14.479 0.352 -30.922 1.00 64.06 88 ARG A N 1
ATOM 710 C CA . ARG A 1 88 ? 13.693 1.366 -30.191 1.00 64.06 88 ARG A CA 1
ATOM 711 C C . ARG A 1 88 ? 12.192 1.049 -30.128 1.00 64.06 88 ARG A C 1
ATOM 713 O O . ARG A 1 88 ? 11.364 1.940 -30.286 1.00 64.06 88 ARG A O 1
ATOM 720 N N . SER A 1 89 ? 11.810 -0.207 -29.894 1.00 75.25 89 SER A N 1
ATOM 721 C CA . SER A 1 89 ? 10.440 -0.510 -29.464 1.00 75.25 89 SER A CA 1
ATOM 722 C C . SER A 1 89 ? 10.279 -0.225 -27.974 1.00 75.25 89 SER A C 1
ATOM 724 O O . SER A 1 89 ? 11.027 -0.763 -27.152 1.00 75.25 89 SER A O 1
ATOM 726 N N . ALA A 1 90 ? 9.291 0.600 -27.632 1.00 79.62 90 ALA A N 1
ATOM 727 C CA . ALA A 1 90 ? 8.851 0.763 -26.255 1.00 79.62 90 ALA A CA 1
ATOM 728 C C . ALA A 1 90 ? 8.127 -0.519 -25.829 1.00 79.62 90 ALA A C 1
ATOM 730 O O . ALA A 1 90 ? 7.213 -0.971 -26.520 1.00 79.62 90 ALA A O 1
ATOM 731 N N . SER A 1 91 ? 8.557 -1.111 -24.722 1.00 82.00 91 SER A N 1
ATOM 732 C CA . SER A 1 91 ? 7.913 -2.271 -24.106 1.00 82.00 91 SER A CA 1
ATOM 733 C C . SER A 1 91 ? 7.252 -1.840 -22.806 1.00 82.00 91 SER A C 1
ATOM 735 O O . SER A 1 91 ? 7.750 -0.941 -22.132 1.00 82.00 91 SER A O 1
ATOM 737 N N . LYS A 1 92 ? 6.128 -2.466 -22.464 1.00 86.75 92 LYS A N 1
ATOM 738 C CA . LYS A 1 92 ? 5.397 -2.192 -21.227 1.00 86.75 92 LYS A CA 1
ATOM 739 C C . LYS A 1 92 ? 5.696 -3.281 -20.207 1.00 86.75 92 LYS A C 1
ATOM 741 O O . LYS A 1 92 ? 5.451 -4.444 -20.504 1.00 86.75 92 LYS A O 1
ATOM 746 N N . ILE A 1 93 ? 6.188 -2.912 -19.034 1.00 87.00 93 ILE A N 1
ATOM 747 C CA . ILE A 1 93 ? 6.295 -3.795 -17.874 1.00 87.00 93 ILE A CA 1
ATOM 748 C C . ILE A 1 93 ? 5.066 -3.538 -17.007 1.00 87.00 93 ILE A C 1
ATOM 750 O O . ILE A 1 93 ? 4.765 -2.393 -16.669 1.00 87.00 93 ILE A O 1
ATOM 754 N N . VAL A 1 94 ? 4.348 -4.606 -16.681 1.00 89.50 94 VAL A N 1
ATOM 755 C CA . VAL A 1 94 ? 3.178 -4.566 -15.806 1.00 89.50 94 VAL A CA 1
ATOM 756 C C . VAL A 1 94 ? 3.588 -5.134 -14.459 1.00 89.50 94 VAL A C 1
ATOM 758 O O . VAL A 1 94 ? 3.990 -6.292 -14.371 1.00 89.50 94 VAL A O 1
ATOM 761 N N . ILE A 1 95 ? 3.503 -4.318 -13.419 1.00 89.69 95 ILE A N 1
ATOM 762 C CA . ILE A 1 95 ? 3.832 -4.687 -12.046 1.00 89.69 95 ILE A CA 1
ATOM 763 C C . ILE A 1 95 ? 2.518 -4.775 -11.286 1.00 89.69 95 ILE A C 1
ATOM 765 O O . ILE A 1 95 ? 1.812 -3.782 -11.130 1.00 89.69 95 ILE A O 1
ATOM 769 N N . THR A 1 96 ? 2.177 -5.968 -10.828 1.00 90.94 96 THR A N 1
ATOM 770 C CA . THR A 1 96 ? 1.027 -6.202 -9.954 1.00 90.94 96 THR A CA 1
ATOM 771 C C . THR A 1 96 ? 1.525 -6.398 -8.538 1.00 90.94 96 THR A C 1
ATOM 773 O O . THR A 1 96 ? 2.486 -7.142 -8.329 1.00 90.94 96 THR A O 1
ATOM 776 N N . PHE A 1 97 ? 0.863 -5.772 -7.578 1.00 91.31 97 PHE A N 1
ATOM 777 C CA . PHE A 1 97 ? 1.191 -5.911 -6.167 1.00 91.31 97 PHE A CA 1
ATOM 778 C C . PHE A 1 97 ? -0.065 -6.221 -5.362 1.00 91.31 97 PHE A C 1
ATOM 780 O O . PHE A 1 97 ? -1.168 -5.810 -5.735 1.00 91.31 97 PHE A O 1
ATOM 787 N N . ILE A 1 98 ? 0.116 -6.945 -4.265 1.00 91.19 98 ILE A N 1
ATOM 788 C CA . ILE A 1 98 ? -0.925 -7.230 -3.284 1.00 91.19 98 ILE A CA 1
ATOM 789 C C . ILE A 1 98 ? -0.303 -7.284 -1.890 1.00 91.19 98 ILE A C 1
ATOM 791 O O . ILE A 1 98 ? 0.708 -7.958 -1.689 1.00 91.19 98 ILE A O 1
ATOM 795 N N . ASN A 1 99 ? -0.898 -6.563 -0.941 1.00 91.25 99 ASN A N 1
ATOM 796 C CA . ASN A 1 99 ? -0.593 -6.731 0.475 1.00 91.25 99 ASN A CA 1
ATOM 797 C C . ASN A 1 99 ? -1.340 -7.982 0.966 1.00 91.25 99 ASN A C 1
ATOM 799 O O . ASN A 1 99 ? -2.565 -7.964 1.073 1.00 91.25 99 ASN A O 1
ATOM 803 N N . THR A 1 100 ? -0.625 -9.085 1.183 1.00 88.56 100 THR A N 1
ATOM 804 C CA . THR A 1 100 ? -1.180 -10.324 1.756 1.00 88.56 100 THR A CA 1
ATOM 805 C C . THR A 1 100 ? -1.005 -10.401 3.266 1.00 88.56 100 THR A C 1
ATOM 807 O O . THR A 1 100 ? -1.468 -11.367 3.866 1.00 88.56 100 THR A O 1
ATOM 810 N N . GLY A 1 101 ? -0.341 -9.408 3.855 1.00 86.12 101 GLY A N 1
ATOM 811 C CA . GLY A 1 101 ? -0.176 -9.282 5.290 1.00 86.12 101 GLY A CA 1
ATOM 812 C C . GLY A 1 101 ? -1.450 -8.821 5.990 1.00 86.12 101 GLY A C 1
ATOM 813 O O . GLY A 1 101 ? -2.457 -8.482 5.364 1.00 86.12 101 GLY A O 1
ATOM 814 N N . ASP A 1 102 ? -1.359 -8.776 7.314 1.00 83.38 102 ASP A N 1
ATOM 815 C CA . ASP A 1 102 ? -2.458 -8.401 8.213 1.00 83.38 102 ASP A CA 1
ATOM 816 C C . ASP A 1 102 ? -2.310 -6.970 8.763 1.00 83.38 102 ASP A C 1
ATOM 818 O O . ASP A 1 102 ? -3.124 -6.519 9.569 1.00 83.38 102 ASP A O 1
ATOM 822 N N . VAL A 1 103 ? -1.281 -6.245 8.316 1.00 84.06 103 VAL A N 1
ATOM 823 C CA . VAL A 1 103 ? -0.987 -4.862 8.711 1.00 84.06 103 VAL A CA 1
ATOM 824 C C . VAL A 1 103 ? -0.930 -3.933 7.499 1.00 84.06 103 VAL A C 1
ATOM 826 O O . VAL A 1 103 ? -0.672 -4.357 6.366 1.00 84.06 103 VAL A O 1
ATOM 829 N N . ASP A 1 104 ? -1.198 -2.655 7.746 1.00 85.88 104 ASP A N 1
ATOM 830 C CA . ASP A 1 104 ? -1.062 -1.594 6.755 1.00 85.88 104 ASP A CA 1
ATOM 831 C C . ASP A 1 104 ? 0.418 -1.398 6.393 1.00 85.88 104 ASP A C 1
ATOM 833 O O . ASP A 1 104 ? 1.272 -1.341 7.273 1.00 85.88 104 ASP A O 1
ATOM 837 N N . ILE A 1 105 ? 0.726 -1.267 5.100 1.00 86.31 105 ILE A N 1
ATOM 838 C CA . ILE A 1 105 ? 2.084 -0.947 4.640 1.00 86.31 105 ILE A CA 1
ATOM 839 C C . ILE A 1 105 ? 2.128 0.525 4.247 1.00 86.31 105 ILE A C 1
ATOM 841 O O . ILE A 1 105 ? 1.468 0.951 3.290 1.00 86.31 105 ILE A O 1
ATOM 845 N N . GLU A 1 106 ? 2.927 1.298 4.972 1.00 86.62 106 GLU A N 1
ATOM 846 C CA . GLU A 1 106 ? 3.110 2.722 4.718 1.00 86.62 106 GLU A CA 1
ATOM 847 C C . GLU A 1 106 ? 4.162 2.976 3.635 1.00 86.62 106 GLU A C 1
ATOM 849 O O . GLU A 1 106 ? 5.254 2.414 3.641 1.00 86.62 106 GLU A O 1
ATOM 854 N N . ASN A 1 107 ? 3.843 3.882 2.710 1.00 85.00 107 ASN A N 1
ATOM 855 C CA . ASN A 1 107 ? 4.748 4.429 1.700 1.00 85.00 107 ASN A CA 1
ATOM 856 C C . ASN A 1 107 ? 5.567 3.367 0.948 1.00 85.00 107 ASN A C 1
ATOM 858 O O . ASN A 1 107 ? 6.760 3.556 0.709 1.00 85.00 107 ASN A O 1
ATOM 862 N N . ALA A 1 108 ? 4.934 2.263 0.544 1.00 85.44 108 ALA A N 1
ATOM 863 C CA . ALA A 1 108 ? 5.619 1.203 -0.184 1.00 85.44 108 ALA A CA 1
ATOM 864 C C . ALA A 1 108 ? 6.185 1.717 -1.522 1.00 85.44 108 ALA A C 1
ATOM 866 O O . ALA A 1 108 ? 5.454 2.242 -2.367 1.00 85.44 108 ALA A O 1
ATOM 867 N N . ILE A 1 109 ? 7.494 1.543 -1.725 1.00 88.38 109 ILE A N 1
ATOM 868 C CA . ILE A 1 109 ? 8.205 1.942 -2.946 1.00 88.38 109 ILE A CA 1
ATOM 869 C C . ILE A 1 109 ? 8.741 0.695 -3.640 1.00 88.38 109 ILE A C 1
ATOM 871 O O . ILE A 1 109 ? 9.448 -0.116 -3.043 1.00 88.38 109 ILE A O 1
ATOM 875 N N . VAL A 1 110 ? 8.450 0.585 -4.933 1.00 88.25 110 VAL A N 1
ATOM 876 C CA . VAL A 1 110 ? 9.047 -0.415 -5.815 1.00 88.25 110 VAL A CA 1
ATOM 877 C C . VAL A 1 110 ? 10.107 0.240 -6.678 1.00 88.25 110 VAL A C 1
ATOM 879 O O . VAL A 1 110 ? 9.880 1.287 -7.285 1.00 88.25 110 VAL A O 1
ATOM 882 N N . VAL A 1 111 ? 11.267 -0.401 -6.750 1.00 89.44 111 VAL A N 1
ATOM 883 C CA . VAL A 1 111 ? 12.371 0.008 -7.609 1.00 89.44 111 VAL A CA 1
ATOM 884 C C . VAL A 1 111 ? 12.366 -0.865 -8.852 1.00 89.44 111 VAL A C 1
ATOM 886 O O . VAL A 1 111 ? 12.402 -2.095 -8.773 1.00 89.44 111 VAL A O 1
ATOM 889 N N . VAL A 1 112 ? 12.325 -0.215 -10.011 1.00 87.62 112 VAL A N 1
ATOM 890 C CA . VAL A 1 112 ? 12.513 -0.845 -11.315 1.00 87.62 112 VAL A CA 1
ATOM 891 C C . VAL A 1 112 ? 13.866 -0.396 -11.841 1.00 87.62 112 VAL A C 1
ATOM 893 O 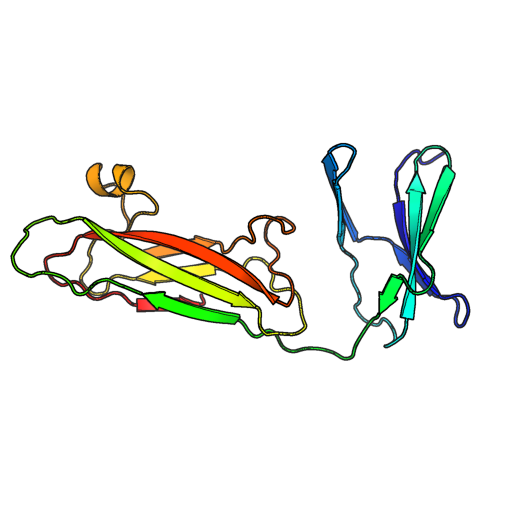O . VAL A 1 112 ? 14.056 0.772 -12.171 1.00 87.62 112 VAL A O 1
ATOM 896 N N . GLU A 1 113 ? 14.812 -1.320 -11.920 1.00 88.25 113 GLU A N 1
ATOM 897 C CA . GLU A 1 113 ? 16.167 -1.055 -12.397 1.00 88.25 113 GLU A CA 1
ATOM 898 C C . GLU A 1 113 ? 16.407 -1.740 -13.741 1.00 88.25 113 GLU A C 1
ATOM 900 O O . GLU A 1 113 ? 16.011 -2.889 -13.943 1.00 88.25 113 GLU A O 1
ATOM 905 N N . SER A 1 114 ? 17.102 -1.058 -14.657 1.00 86.25 114 SER A N 1
ATOM 906 C CA . SER A 1 114 ? 17.669 -1.674 -15.852 1.00 86.25 114 SER A CA 1
ATOM 907 C C . SER A 1 114 ? 19.191 -1.782 -15.733 1.00 86.25 114 SER A C 1
ATOM 909 O O . SER A 1 114 ? 19.890 -0.806 -16.013 1.00 86.25 114 SER A O 1
ATOM 911 N N . PRO A 1 115 ? 19.744 -2.975 -15.432 1.00 81.44 115 PRO A N 1
ATOM 912 C CA . PRO A 1 115 ? 21.194 -3.178 -15.370 1.00 81.44 115 PRO A CA 1
ATOM 913 C C . PRO A 1 115 ? 21.917 -2.856 -16.685 1.00 81.44 115 PRO A C 1
ATOM 915 O O . PRO A 1 115 ? 23.100 -2.530 -16.697 1.00 81.44 115 PRO A O 1
ATOM 918 N N . GLY A 1 116 ? 21.204 -2.942 -17.814 1.00 76.44 116 GLY A N 1
ATOM 919 C CA . GLY A 1 116 ? 21.714 -2.571 -19.134 1.00 76.44 116 GLY A CA 1
ATOM 920 C C . GLY A 1 116 ? 21.736 -1.063 -19.407 1.00 76.44 116 GLY A C 1
ATOM 921 O O . GLY A 1 116 ? 22.122 -0.666 -20.504 1.00 76.44 116 GLY A O 1
ATOM 922 N N . GLY A 1 117 ? 21.298 -0.232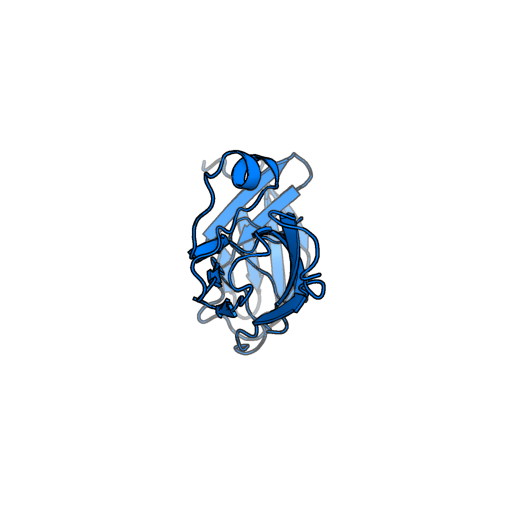 -18.454 1.00 80.12 117 GLY A N 1
ATOM 923 C CA . GLY A 1 117 ? 21.221 1.223 -18.593 1.00 80.12 117 GLY A CA 1
ATOM 924 C C . GLY A 1 117 ? 20.103 1.707 -19.519 1.00 80.12 117 GLY A C 1
ATOM 925 O O . GLY A 1 117 ? 20.171 2.831 -20.016 1.00 80.12 117 GLY A O 1
ATOM 926 N N . ASN A 1 118 ? 19.087 0.878 -19.793 1.00 83.94 118 ASN A N 1
ATOM 927 C CA . ASN A 1 118 ? 17.953 1.314 -20.607 1.00 83.94 118 ASN A CA 1
ATOM 928 C C . ASN A 1 118 ? 17.098 2.306 -19.820 1.00 83.94 118 ASN A C 1
ATOM 930 O O . ASN A 1 118 ? 16.904 2.149 -18.618 1.00 83.94 118 ASN A O 1
ATOM 934 N N . LEU A 1 119 ? 16.537 3.295 -20.516 1.00 87.50 119 LEU A N 1
ATOM 935 C CA . LEU A 1 119 ? 15.620 4.238 -19.887 1.00 87.50 119 LEU A CA 1
ATOM 936 C C . LEU A 1 119 ? 14.286 3.556 -19.569 1.00 87.50 119 LEU A C 1
ATOM 938 O O . LEU A 1 119 ? 13.716 2.853 -20.411 1.00 87.50 119 LEU A O 1
ATOM 942 N N . ILE A 1 120 ? 13.805 3.823 -18.362 1.00 88.50 120 ILE A N 1
ATOM 943 C CA . ILE A 1 120 ? 12.519 3.421 -17.806 1.00 88.50 120 ILE A CA 1
ATOM 944 C C . ILE A 1 120 ? 11.744 4.707 -17.522 1.00 88.50 120 ILE A C 1
ATOM 946 O O . ILE A 1 120 ? 12.287 5.658 -16.961 1.00 88.50 120 ILE A O 1
ATOM 950 N N . ALA A 1 121 ? 10.479 4.762 -17.917 1.00 90.88 121 ALA A N 1
ATOM 951 C CA . ALA A 1 121 ? 9.614 5.902 -17.650 1.00 90.88 121 ALA A CA 1
ATOM 952 C C . ALA A 1 121 ? 8.207 5.438 -17.246 1.00 90.88 121 ALA A C 1
ATOM 954 O O . ALA A 1 121 ? 7.752 4.396 -17.720 1.00 90.88 121 ALA A O 1
ATOM 955 N N . PRO A 1 122 ? 7.482 6.206 -16.415 1.00 89.56 122 PRO A N 1
ATOM 956 C CA . PRO A 1 122 ? 6.120 5.854 -16.012 1.00 89.56 122 PRO A CA 1
ATOM 957 C C . PRO A 1 122 ? 5.114 5.993 -17.165 1.00 89.56 122 PRO A C 1
ATOM 959 O O . PRO A 1 122 ? 4.075 5.343 -17.163 1.00 89.56 122 PRO A O 1
ATOM 962 N N . THR A 1 123 ? 5.422 6.805 -18.181 1.00 89.88 123 THR A N 1
ATOM 963 C CA . THR A 1 123 ? 4.577 6.975 -19.368 1.00 89.88 123 THR A CA 1
ATOM 964 C C . THR A 1 123 ? 5.375 6.805 -20.654 1.00 89.88 123 THR A C 1
ATOM 966 O O . THR A 1 123 ? 6.595 7.006 -20.702 1.00 89.88 123 THR A O 1
ATOM 969 N N . ILE A 1 124 ? 4.681 6.437 -21.731 1.00 86.00 124 ILE A N 1
ATOM 970 C CA . ILE A 1 124 ? 5.309 6.265 -23.043 1.00 86.00 124 ILE A CA 1
ATOM 971 C C . ILE A 1 124 ? 5.772 7.604 -23.631 1.00 86.00 124 ILE A C 1
ATOM 973 O O . ILE A 1 124 ? 6.748 7.642 -24.380 1.00 86.00 124 ILE A O 1
ATOM 977 N N . GLU A 1 125 ? 5.103 8.705 -23.291 1.00 89.25 125 GLU A N 1
ATOM 978 C CA . GLU A 1 125 ? 5.458 10.056 -23.718 1.00 89.25 125 GLU A CA 1
ATOM 979 C C . GLU A 1 125 ? 6.819 10.462 -23.153 1.00 89.25 125 GLU A C 1
ATOM 981 O O . GLU A 1 125 ? 7.689 10.877 -23.918 1.00 89.25 125 GLU A O 1
ATOM 986 N N . LEU A 1 126 ? 7.035 10.254 -21.850 1.00 88.31 126 LEU A N 1
ATOM 987 C CA . LEU A 1 126 ? 8.308 10.546 -21.184 1.00 88.31 126 LEU A CA 1
ATOM 988 C C . LEU A 1 126 ? 9.438 9.660 -21.716 1.00 88.31 126 LEU A C 1
ATOM 990 O O . LEU A 1 126 ? 10.550 10.133 -21.961 1.00 88.31 126 LEU A O 1
ATOM 994 N N . LEU A 1 127 ? 9.141 8.385 -21.989 1.00 86.94 127 LEU A N 1
ATOM 995 C CA . LEU A 1 127 ? 10.107 7.483 -22.613 1.00 86.94 127 LEU A CA 1
ATOM 996 C C . LEU A 1 127 ? 10.535 7.986 -24.003 1.00 86.94 127 LEU A C 1
ATOM 998 O O . LEU A 1 127 ? 11.720 7.959 -24.343 1.00 86.94 127 LEU A O 1
ATOM 1002 N N . ARG A 1 128 ? 9.577 8.461 -24.811 1.00 86.44 128 ARG A N 1
ATOM 1003 C CA . ARG A 1 128 ? 9.822 9.011 -26.157 1.00 86.44 128 ARG A CA 1
ATOM 1004 C C . ARG A 1 128 ? 10.527 10.365 -26.129 1.00 86.44 128 ARG A C 1
ATOM 1006 O O . ARG A 1 128 ? 11.314 10.631 -27.034 1.00 86.44 128 ARG A O 1
ATOM 1013 N N . ALA A 1 129 ? 10.277 11.176 -25.105 1.00 87.31 129 ALA A N 1
ATOM 1014 C CA . ALA A 1 129 ? 10.986 12.427 -24.846 1.00 87.31 129 ALA A CA 1
ATOM 1015 C C . ALA A 1 129 ? 12.425 12.210 -24.340 1.00 87.31 129 ALA A C 1
ATOM 1017 O O . ALA A 1 129 ? 13.187 13.166 -24.247 1.00 87.31 129 ALA A O 1
ATOM 1018 N N . ASN A 1 130 ? 12.821 10.955 -24.080 1.00 83.06 130 ASN A N 1
ATOM 1019 C CA . ASN A 1 130 ? 14.130 10.590 -23.542 1.00 83.06 130 ASN A CA 1
ATOM 1020 C C . ASN A 1 130 ? 14.366 11.142 -22.119 1.00 83.06 130 ASN A C 1
ATOM 1022 O O . ASN A 1 130 ? 15.506 11.381 -21.729 1.00 83.06 130 ASN A O 1
ATOM 1026 N N . GLU A 1 131 ? 13.281 11.302 -21.354 1.00 86.75 131 GLU A N 1
ATOM 1027 C CA . GLU A 1 131 ? 13.253 11.775 -19.959 1.00 86.75 131 GLU A CA 1
ATOM 1028 C C . GLU A 1 131 ? 13.113 10.618 -18.949 1.00 86.75 131 GLU A C 1
ATOM 1030 O O . GLU A 1 131 ? 12.777 10.820 -17.786 1.00 86.75 131 GLU A O 1
ATOM 1035 N N . GLY A 1 132 ? 13.340 9.379 -19.392 1.00 83.06 132 GLY A N 1
ATOM 1036 C CA . GLY A 1 132 ? 13.359 8.220 -18.502 1.00 83.06 132 GLY A CA 1
ATOM 1037 C C . GLY A 1 132 ? 14.631 8.144 -17.655 1.00 83.06 132 GLY A C 1
ATOM 1038 O O . GLY A 1 132 ? 15.632 8.805 -17.932 1.00 83.06 132 GLY A O 1
ATOM 1039 N N . LEU A 1 133 ? 14.606 7.278 -16.647 1.00 88.00 133 LEU A N 1
ATOM 1040 C CA . LEU A 1 133 ? 15.729 6.994 -15.758 1.00 88.00 133 LEU A CA 1
ATOM 1041 C C . LEU A 1 133 ? 16.121 5.512 -15.857 1.00 88.00 133 LEU A C 1
ATOM 1043 O O . LEU A 1 133 ? 15.260 4.675 -16.113 1.00 88.00 133 LEU A O 1
ATOM 1047 N N . PRO A 1 134 ? 17.400 5.152 -15.659 1.00 86.00 134 PRO A N 1
ATOM 1048 C CA . PRO A 1 134 ? 17.822 3.749 -15.608 1.00 86.00 134 PRO A CA 1
ATOM 1049 C C . PRO A 1 134 ? 17.329 3.023 -14.345 1.00 86.00 134 PRO A C 1
ATOM 1051 O O . PRO A 1 134 ? 17.231 1.798 -14.337 1.00 86.00 134 PRO A O 1
ATOM 1054 N N . VAL A 1 135 ? 17.016 3.786 -13.294 1.00 89.12 135 VAL A N 1
ATOM 1055 C CA . VAL A 1 135 ? 16.400 3.333 -12.046 1.00 89.12 135 VAL A CA 1
ATOM 1056 C C . VAL A 1 135 ? 15.172 4.202 -11.819 1.00 89.12 135 VAL A C 1
ATOM 1058 O O . VAL A 1 135 ? 15.293 5.424 -11.728 1.00 89.12 135 VAL A O 1
ATOM 1061 N N . LEU A 1 136 ? 13.998 3.583 -11.764 1.00 89.88 136 LEU A N 1
ATOM 1062 C CA . LEU A 1 136 ? 12.731 4.258 -11.521 1.00 89.88 136 LEU A CA 1
ATOM 1063 C C . LEU A 1 136 ? 12.153 3.780 -10.190 1.00 89.88 136 LEU A C 1
ATOM 1065 O O . LEU A 1 136 ? 11.855 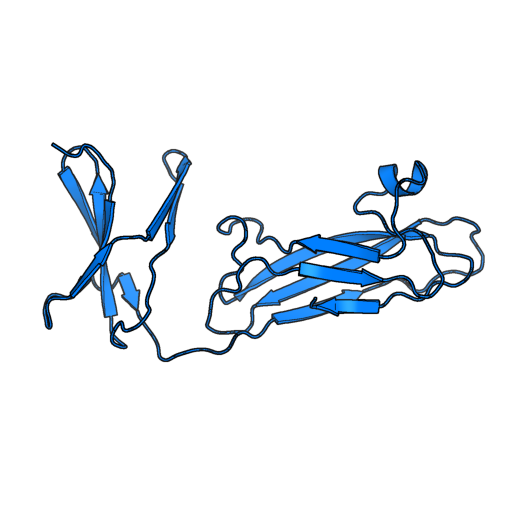2.599 -10.026 1.00 89.88 136 LEU A O 1
ATOM 1069 N N . GLU A 1 137 ? 11.977 4.711 -9.259 1.00 90.50 137 GLU A N 1
ATOM 1070 C CA . GLU A 1 137 ? 11.240 4.476 -8.020 1.00 90.50 137 GLU A CA 1
ATOM 1071 C C . GLU A 1 137 ? 9.766 4.800 -8.257 1.00 90.50 137 GLU A C 1
ATOM 1073 O O . GLU A 1 137 ? 9.428 5.892 -8.720 1.00 90.50 137 GLU A O 1
ATOM 1078 N N . VAL A 1 138 ? 8.886 3.849 -7.956 1.00 87.69 138 VAL A N 1
ATOM 1079 C CA . VAL A 1 138 ? 7.442 4.021 -8.090 1.00 87.69 138 VAL A CA 1
ATOM 1080 C C . VAL A 1 138 ? 6.782 3.762 -6.749 1.00 87.69 138 VAL A C 1
ATOM 1082 O O . VAL A 1 138 ? 6.919 2.686 -6.169 1.00 87.69 138 VAL A O 1
ATOM 1085 N N . MET A 1 139 ? 6.046 4.759 -6.268 1.00 87.38 139 MET A N 1
ATOM 1086 C CA . MET A 1 139 ? 5.222 4.620 -5.076 1.00 87.38 139 MET A CA 1
ATOM 1087 C C . MET A 1 139 ? 3.999 3.760 -5.396 1.00 87.38 139 MET A C 1
ATOM 1089 O O . MET A 1 139 ? 3.270 4.038 -6.352 1.00 87.38 139 MET A O 1
ATOM 1093 N N . LEU A 1 140 ? 3.768 2.726 -4.593 1.00 87.31 140 LEU A N 1
ATOM 1094 C CA . LEU A 1 140 ? 2.570 1.908 -4.686 1.00 87.31 140 LEU A CA 1
ATOM 1095 C C . LEU A 1 140 ? 1.385 2.668 -4.092 1.00 87.31 140 LEU A C 1
ATOM 1097 O O . LEU A 1 140 ? 1.471 3.220 -2.997 1.00 87.31 140 LEU A O 1
ATOM 1101 N N . GLN A 1 141 ? 0.271 2.696 -4.819 1.00 86.00 141 GLN A N 1
ATOM 1102 C CA . GLN A 1 141 ? -0.956 3.344 -4.367 1.00 86.00 141 GLN A CA 1
ATOM 1103 C C . GLN A 1 141 ? -2.159 2.454 -4.665 1.00 86.00 141 GLN A C 1
ATOM 1105 O O . GLN A 1 141 ? -2.331 1.972 -5.786 1.00 86.00 141 GLN A O 1
ATOM 1110 N N . GLU A 1 142 ? -3.002 2.245 -3.656 1.00 85.06 142 GLU A N 1
ATOM 1111 C CA . GLU A 1 142 ? -4.292 1.586 -3.825 1.00 85.06 142 GLU A CA 1
ATOM 1112 C C . GLU A 1 142 ? -5.281 2.553 -4.518 1.00 85.06 142 GLU A C 1
ATOM 1114 O O . GLU A 1 142 ? -5.424 3.689 -4.062 1.00 85.06 142 GLU A O 1
ATOM 1119 N N . PRO A 1 143 ? -6.024 2.137 -5.566 1.00 76.38 143 PRO A N 1
ATOM 1120 C CA . PRO A 1 143 ? -6.945 3.020 -6.295 1.00 76.38 143 PRO A CA 1
ATOM 1121 C C . PRO A 1 143 ? -8.041 3.682 -5.444 1.00 76.38 143 PRO A C 1
ATOM 1123 O O . PRO A 1 143 ? -8.539 4.742 -5.810 1.00 76.38 143 PRO A O 1
ATOM 1126 N N . ASN A 1 144 ? -8.433 3.052 -4.333 1.00 77.44 144 ASN A N 1
ATOM 1127 C CA . ASN A 1 144 ? -9.486 3.520 -3.425 1.00 77.44 144 ASN A CA 1
ATOM 1128 C C . ASN A 1 144 ? -9.035 3.471 -1.954 1.00 77.44 144 ASN A C 1
ATOM 1130 O O . ASN A 1 144 ? -9.861 3.266 -1.065 1.00 77.44 144 ASN A O 1
ATOM 1134 N N . GLY A 1 145 ? -7.728 3.570 -1.708 1.00 78.19 145 GLY A N 1
ATOM 1135 C CA . GLY A 1 145 ? -7.162 3.555 -0.362 1.00 78.19 145 GLY A CA 1
ATOM 1136 C C . GLY A 1 145 ? -6.824 4.955 0.156 1.00 78.19 145 GLY A C 1
ATOM 1137 O O . GLY A 1 145 ? -6.898 5.937 -0.592 1.00 78.19 145 GLY A O 1
ATOM 1138 N N . PRO A 1 146 ? -6.429 5.061 1.434 1.00 79.69 146 PRO A N 1
ATOM 1139 C CA . PRO A 1 146 ? -5.796 6.267 1.941 1.00 79.69 146 PRO A CA 1
ATOM 1140 C C . PRO A 1 146 ? -4.491 6.540 1.165 1.00 79.69 146 PRO A C 1
ATOM 1142 O O . PRO A 1 146 ? -3.763 5.598 0.838 1.00 79.69 146 PRO A O 1
ATOM 1145 N N . PRO A 1 147 ? -4.151 7.806 0.864 1.00 81.00 147 PRO A N 1
ATOM 1146 C CA . PRO A 1 147 ? -2.896 8.130 0.195 1.00 81.00 147 PRO A CA 1
ATOM 1147 C C . PRO A 1 147 ? -1.686 7.620 0.984 1.00 81.00 147 PRO A C 1
ATOM 1149 O O . PRO A 1 147 ? -1.546 7.918 2.166 1.00 81.00 147 PRO A O 1
ATOM 1152 N N . GLY A 1 148 ? -0.802 6.877 0.315 1.00 82.94 148 GLY A N 1
ATOM 1153 C CA . GLY A 1 148 ? 0.429 6.360 0.917 1.00 82.94 148 GLY A CA 1
ATOM 1154 C C . GLY A 1 148 ? 0.247 5.167 1.856 1.00 82.94 148 GLY A C 1
ATOM 1155 O O . GLY A 1 148 ? 1.224 4.765 2.475 1.00 82.94 148 GLY A O 1
ATOM 1156 N N . ILE A 1 149 ? -0.951 4.580 1.944 1.00 86.06 149 ILE A N 1
ATOM 1157 C CA . ILE A 1 149 ? -1.218 3.399 2.773 1.00 86.06 149 ILE A CA 1
ATOM 1158 C C . ILE A 1 149 ? -1.743 2.265 1.890 1.00 86.06 149 ILE A C 1
ATOM 1160 O O . ILE A 1 149 ? -2.713 2.437 1.148 1.00 86.06 149 ILE A O 1
ATOM 1164 N N . LEU A 1 150 ? -1.116 1.092 1.983 1.00 87.88 150 LEU A N 1
ATOM 1165 C CA . LEU A 1 150 ? -1.619 -0.148 1.395 1.00 87.88 150 LEU A CA 1
ATOM 1166 C C . LEU A 1 150 ? -2.242 -1.021 2.478 1.00 87.88 150 LEU A C 1
ATOM 1168 O O . LEU A 1 150 ? -1.533 -1.653 3.259 1.00 87.88 150 LEU A O 1
ATOM 1172 N N . ARG A 1 151 ? -3.571 -1.095 2.481 1.00 87.62 151 ARG A N 1
ATOM 1173 C CA . ARG A 1 151 ? -4.320 -1.894 3.457 1.00 87.62 151 ARG A CA 1
ATOM 1174 C C . ARG A 1 151 ? -4.118 -3.399 3.256 1.00 87.62 151 ARG A C 1
ATOM 1176 O O . ARG A 1 151 ? -3.848 -3.812 2.125 1.00 87.62 151 ARG A O 1
ATOM 1183 N N . PRO A 1 152 ? -4.318 -4.237 4.284 1.00 86.38 152 PRO A N 1
ATOM 1184 C CA . PRO A 1 152 ? -4.436 -5.683 4.126 1.00 86.38 152 PRO A CA 1
ATOM 1185 C C . PRO A 1 152 ? -5.405 -6.059 2.999 1.00 86.38 152 PRO A C 1
ATOM 1187 O O . PRO A 1 152 ? -6.540 -5.580 2.937 1.00 86.38 152 PRO A O 1
ATOM 1190 N N . GLY A 1 153 ? 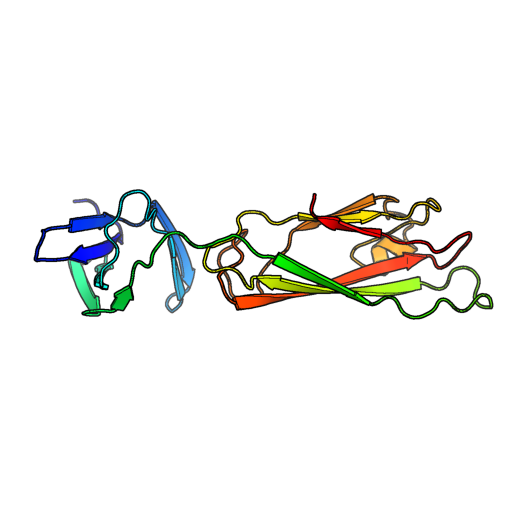-4.946 -6.891 2.066 1.00 85.62 153 GLY A N 1
ATOM 1191 C CA . GLY A 1 153 ? -5.690 -7.300 0.872 1.00 85.62 153 GLY A CA 1
ATOM 1192 C C . GLY A 1 153 ? -5.754 -6.258 -0.253 1.00 85.62 153 GLY A C 1
ATOM 1193 O O . GLY A 1 153 ? -6.268 -6.568 -1.333 1.00 85.62 153 GLY A O 1
ATOM 1194 N N . ALA A 1 154 ? -5.234 -5.042 -0.051 1.00 87.62 154 ALA A N 1
ATOM 1195 C CA . ALA A 1 154 ? -5.164 -4.036 -1.102 1.00 87.62 154 ALA A CA 1
ATOM 1196 C C . ALA A 1 154 ? -4.252 -4.522 -2.229 1.00 87.62 154 ALA A C 1
ATOM 1198 O O . ALA A 1 154 ? -3.161 -5.050 -2.006 1.00 87.62 154 ALA A O 1
ATOM 1199 N N . SER A 1 155 ? -4.704 -4.317 -3.460 1.00 90.12 155 SER A N 1
ATOM 1200 C CA . SER A 1 155 ? -3.952 -4.676 -4.653 1.00 90.12 155 SER A CA 1
ATOM 1201 C C . SER A 1 155 ? -4.036 -3.578 -5.694 1.00 90.12 155 SER A C 1
ATOM 1203 O O . SER A 1 155 ? -4.945 -2.744 -5.698 1.00 90.12 155 SER A O 1
ATOM 1205 N N . GLY A 1 156 ? -3.063 -3.579 -6.592 1.00 89.19 156 GLY A N 1
ATOM 1206 C CA . GLY A 1 156 ? -3.009 -2.612 -7.666 1.00 89.19 156 GLY A CA 1
ATOM 1207 C C . GLY A 1 156 ? -2.126 -3.072 -8.804 1.00 89.19 156 GLY A C 1
ATOM 1208 O O . GLY A 1 156 ? -1.501 -4.137 -8.786 1.00 89.19 156 GLY A O 1
ATOM 1209 N N . THR A 1 157 ? -2.122 -2.260 -9.851 1.00 90.25 157 THR A N 1
ATOM 1210 C CA . THR A 1 157 ? -1.307 -2.483 -11.037 1.00 90.25 157 THR A CA 1
ATOM 1211 C C . THR A 1 157 ? -0.630 -1.182 -11.413 1.00 90.25 157 THR A C 1
ATOM 1213 O O . THR A 1 157 ? -1.273 -0.138 -11.496 1.00 90.25 157 THR A O 1
ATOM 1216 N N . ILE A 1 158 ? 0.670 -1.269 -11.650 1.00 90.19 158 ILE A N 1
ATOM 1217 C CA . ILE A 1 158 ? 1.510 -0.190 -12.143 1.00 90.19 158 ILE A CA 1
ATOM 1218 C C . ILE A 1 158 ? 2.020 -0.594 -13.513 1.00 90.19 158 ILE A C 1
ATOM 1220 O O . ILE A 1 158 ? 2.447 -1.728 -13.736 1.00 90.19 158 ILE A O 1
ATOM 1224 N N . GLU A 1 159 ? 1.996 0.357 -14.431 1.00 90.75 159 GLU A N 1
ATOM 1225 C CA . GLU A 1 159 ? 2.561 0.192 -15.757 1.00 90.75 159 GLU A CA 1
ATOM 1226 C C . GLU A 1 159 ? 3.773 1.106 -15.888 1.00 90.75 159 GLU A C 1
ATOM 1228 O O . GLU A 1 159 ? 3.694 2.299 -15.602 1.00 90.75 159 GLU A O 1
ATOM 1233 N N . VAL A 1 160 ? 4.897 0.545 -16.327 1.00 90.38 160 VAL A N 1
ATOM 1234 C CA . VAL A 1 160 ? 6.088 1.319 -16.686 1.00 90.38 160 VAL A CA 1
ATOM 1235 C C . VAL A 1 160 ? 6.535 0.946 -18.090 1.00 90.38 160 VAL A C 1
ATOM 1237 O O . VAL A 1 160 ? 6.321 -0.169 -18.567 1.00 90.38 160 VAL A O 1
ATOM 1240 N N . PHE A 1 161 ? 7.156 1.893 -18.777 1.00 88.62 161 PHE A N 1
ATOM 1241 C CA . PHE A 1 161 ? 7.583 1.759 -20.159 1.00 88.62 161 PHE A CA 1
ATOM 1242 C C . PHE A 1 161 ? 9.102 1.777 -20.241 1.00 88.62 161 PHE A C 1
ATOM 1244 O O . PHE A 1 161 ? 9.760 2.601 -19.610 1.00 88.62 161 PHE A O 1
ATOM 1251 N N . VAL A 1 162 ? 9.660 0.883 -21.052 1.00 87.25 162 VAL A N 1
ATOM 1252 C CA . VAL A 1 162 ? 11.108 0.697 -21.185 1.00 87.25 162 VAL A CA 1
ATOM 1253 C C . VAL A 1 162 ? 11.540 0.597 -22.636 1.00 87.25 162 VAL A C 1
ATOM 1255 O O . VAL A 1 162 ? 10.790 0.119 -23.495 1.00 87.25 162 VAL A O 1
ATOM 1258 N N . TRP A 1 163 ? 12.780 0.992 -22.917 1.00 82.81 163 TRP A N 1
ATOM 1259 C CA . TRP A 1 163 ? 13.404 0.674 -24.199 1.00 82.81 163 TRP A CA 1
ATOM 1260 C C . TRP A 1 163 ? 13.920 -0.768 -24.236 1.00 82.81 163 TRP A C 1
ATOM 1262 O O . TRP A 1 163 ? 14.591 -1.239 -23.325 1.00 82.81 163 TRP A O 1
ATOM 1272 N N . ALA A 1 164 ? 13.623 -1.459 -25.337 1.00 71.19 164 ALA A N 1
ATOM 1273 C CA . ALA A 1 164 ? 13.975 -2.860 -25.569 1.00 71.19 164 ALA A CA 1
ATOM 1274 C C . ALA A 1 164 ? 15.465 -3.141 -25.870 1.00 71.19 164 ALA A C 1
ATOM 1276 O O . ALA A 1 164 ? 15.861 -4.300 -25.937 1.00 71.19 164 ALA A O 1
ATOM 1277 N N . LEU A 1 165 ? 16.289 -2.124 -26.120 1.00 70.69 165 LEU A N 1
ATOM 1278 C CA . LEU A 1 165 ? 17.677 -2.268 -26.570 1.00 70.69 165 LEU A CA 1
ATOM 1279 C C . LEU A 1 165 ? 18.554 -1.178 -25.941 1.00 70.69 165 LEU A C 1
ATOM 1281 O O . LEU A 1 165 ? 18.047 -0.069 -25.750 1.00 70.69 165 LEU A O 1
ATOM 1285 N N . PRO A 1 166 ? 19.863 -1.438 -25.735 1.00 57.50 166 PRO A N 1
ATOM 1286 C CA . PRO A 1 166 ? 20.646 -2.548 -26.308 1.00 57.50 166 PRO A CA 1
ATOM 1287 C C . PRO A 1 166 ? 20.679 -3.863 -25.511 1.00 57.50 166 PRO A C 1
ATOM 1289 O O . PRO A 1 166 ? 21.025 -4.889 -26.091 1.00 57.50 166 PRO A O 1
ATOM 1292 N N . LEU A 1 167 ? 20.319 -3.875 -24.227 1.00 68.06 167 LEU A N 1
ATOM 1293 C CA . LEU A 1 167 ? 20.382 -5.073 -23.375 1.00 68.06 167 LEU A CA 1
ATOM 1294 C C . LEU A 1 167 ? 19.213 -5.069 -22.392 1.00 68.06 167 LEU A C 1
ATOM 1296 O O . LEU A 1 167 ? 19.342 -4.517 -21.298 1.00 68.06 167 LEU A O 1
ATOM 1300 N N . PRO A 1 168 ? 18.053 -5.622 -22.765 1.00 70.94 168 PRO A N 1
ATOM 1301 C CA . PRO A 1 168 ? 16.861 -5.489 -21.954 1.00 70.94 168 PRO A CA 1
ATOM 1302 C C . PRO A 1 168 ? 16.866 -6.482 -20.790 1.00 70.94 168 PRO A C 1
ATOM 1304 O O . PRO A 1 168 ? 16.310 -7.576 -20.863 1.00 70.94 168 PRO A O 1
ATOM 1307 N N . SER A 1 169 ? 17.521 -6.086 -19.710 1.00 75.56 169 SER A N 1
ATOM 1308 C CA . SER A 1 169 ? 17.378 -6.709 -18.402 1.00 75.56 169 SER A CA 1
ATOM 1309 C C . SER A 1 169 ? 16.686 -5.714 -17.485 1.00 75.56 169 SER A C 1
ATOM 1311 O O . SER A 1 169 ? 17.003 -4.518 -17.534 1.00 75.56 169 SER A O 1
ATOM 1313 N N . PHE A 1 170 ? 15.744 -6.208 -16.685 1.00 79.38 170 PHE A N 1
ATOM 1314 C CA . PHE A 1 170 ? 15.010 -5.417 -15.710 1.00 79.38 170 PHE A CA 1
ATOM 1315 C C . PHE A 1 170 ? 14.868 -6.213 -14.424 1.00 79.38 170 PHE A C 1
ATOM 1317 O O . PHE A 1 170 ? 14.531 -7.398 -14.457 1.00 79.38 170 PHE A O 1
ATOM 1324 N N . VAL A 1 171 ? 15.125 -5.552 -13.306 1.00 83.56 171 VAL A N 1
ATOM 1325 C CA . VAL A 1 171 ? 14.940 -6.097 -11.967 1.00 83.56 171 VAL A CA 1
ATOM 1326 C C . VAL A 1 171 ? 13.873 -5.253 -11.292 1.00 83.56 171 VAL A C 1
ATOM 1328 O O . VAL A 1 171 ? 13.916 -4.026 -11.361 1.00 83.56 171 VAL A O 1
ATOM 1331 N N . VAL A 1 172 ? 12.895 -5.921 -10.688 1.00 81.56 172 VAL A N 1
ATOM 1332 C CA . VAL A 1 172 ? 11.852 -5.280 -9.890 1.00 81.56 172 VAL A CA 1
ATOM 1333 C C . VAL A 1 172 ? 11.996 -5.794 -8.473 1.00 81.56 172 VAL A C 1
ATOM 1335 O O . VAL A 1 172 ? 12.017 -7.006 -8.261 1.00 81.56 172 VAL A O 1
ATOM 1338 N N . GLY A 1 173 ? 12.117 -4.878 -7.523 1.00 78.94 173 GLY A N 1
ATOM 1339 C CA . GLY A 1 173 ? 12.282 -5.212 -6.117 1.00 78.94 173 GLY A CA 1
ATOM 1340 C C . GLY A 1 173 ? 11.703 -4.143 -5.207 1.00 78.94 173 GLY A C 1
ATOM 1341 O O . GLY A 1 173 ? 11.393 -3.032 -5.642 1.00 78.94 173 GLY A O 1
ATOM 1342 N N . LEU A 1 174 ? 11.552 -4.507 -3.938 1.00 78.94 174 LEU A N 1
ATOM 1343 C CA . LEU A 1 174 ? 11.286 -3.542 -2.881 1.00 78.94 174 LEU A CA 1
ATOM 1344 C C . LEU A 1 174 ? 12.548 -2.745 -2.577 1.00 78.94 174 LEU A C 1
ATOM 1346 O O . LEU A 1 174 ? 13.658 -3.264 -2.720 1.00 78.94 174 LEU A O 1
ATOM 1350 N N . LYS A 1 175 ? 12.346 -1.481 -2.214 1.00 72.94 175 LYS A N 1
ATOM 1351 C CA . LYS A 1 175 ? 13.417 -0.622 -1.719 1.00 72.94 175 LYS A CA 1
ATOM 1352 C C . LYS A 1 175 ? 13.823 -1.005 -0.301 1.00 72.94 175 LYS A C 1
ATOM 1354 O O . LYS A 1 175 ? 12.915 -1.342 0.486 1.00 72.94 175 LYS A O 1
#

pLDDT: mean 82.63, std 9.22, range [43.47, 91.31]

Sequence (175 aa):
MDNTERFRLRQNNPWVERIAEQVFVFNENLVYATFDLTDMAVDTYAIDAVKADSTMGIIENGFRVIEEGNEELQINAFAPGIFWRAPRSASKIVITFINTGDVDIENAIVVVESPGGNLIAPTIELLRANEGLPVLEVMLQEPNGPPGILRPGASGTIEVFVWALPLPSFVVGLK

Secondary structure (DSSP, 8-state):
-----EEEEEEETTEEEEE-SEEEEEETTEEEEE---TT--SSEEEEEEE-TTS-EEEEEEEEE--SPPPP-EEEEEE-PPP-TT-TT-EEEEEEEEEE-SSS-EES-EEEEE-TT---EESSHHHHHTT--BSEEEEE---TTSPTTEE-TT-EEEEEEEEE--S----EEEE-

Radius of gyration: 22.02 Å; chains: 1; bounding box: 46×36×64 Å